Protein AF-A0AB37IP91-F1 (afdb_monomer)

Nearest PDB structures (foldseek):
  8x84-assembly1_A  TM=5.557E-01  e=7.782E+00  Drosophila melanogaster
  1hbx-assembly1_A  TM=3.427E-01  e=6.740E+00  Homo sapiens
  7wvy-assembly1_R  TM=3.727E-01 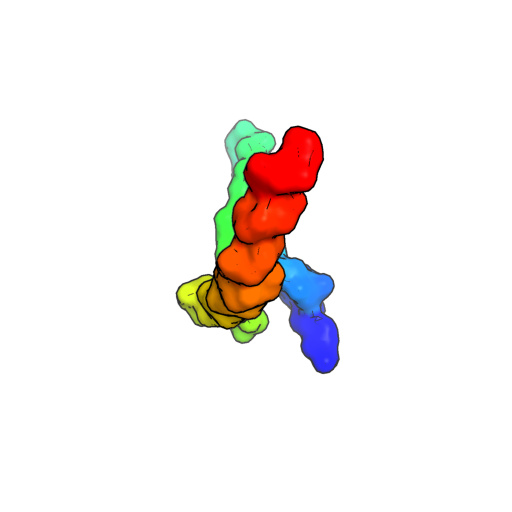 e=7.242E+00  Homo sapiens
  7sej-assembly2_A  TM=3.335E-01  e=6.740E+00  human metapneumovirus
  6ous-assembly1_F  TM=3.510E-01  e=7.782E+00  Human respiratory syncytial virus A2

Structure (mmCIF, N/CA/C/O backbone):
data_AF-A0AB37IP91-F1
#
_entry.id   AF-A0AB37IP91-F1
#
loop_
_atom_site.group_PDB
_atom_site.id
_atom_site.type_symbol
_atom_site.label_atom_id
_atom_site.label_alt_id
_atom_site.label_comp_id
_atom_site.label_asym_id
_atom_site.label_entity_id
_atom_site.label_seq_id
_atom_site.pdbx_PDB_ins_code
_atom_site.Cartn_x
_atom_site.Cartn_y
_atom_site.Cartn_z
_atom_site.occupancy
_atom_site.B_iso_or_equiv
_atom_site.auth_seq_id
_atom_site.auth_comp_id
_atom_site.auth_asym_id
_atom_site.auth_atom_id
_atom_site.pdbx_PDB_model_num
ATOM 1 N N . MET A 1 1 ? 2.060 -13.135 11.749 1.00 53.94 1 MET A N 1
ATOM 2 C CA . MET A 1 1 ? 3.001 -13.613 10.714 1.00 53.94 1 MET A CA 1
ATOM 3 C C . MET A 1 1 ? 3.103 -12.528 9.658 1.00 53.94 1 MET A C 1
ATOM 5 O O . MET A 1 1 ? 2.076 -12.156 9.102 1.00 53.94 1 MET A O 1
ATOM 9 N N . THR A 1 2 ? 4.297 -11.964 9.480 1.00 70.25 2 THR A N 1
ATOM 10 C CA . THR A 1 2 ? 4.603 -10.862 8.556 1.00 70.25 2 THR A CA 1
ATOM 11 C C . THR A 1 2 ? 4.301 -11.292 7.123 1.00 70.25 2 THR A C 1
ATOM 13 O O . THR A 1 2 ? 4.743 -12.358 6.691 1.00 70.25 2 THR A O 1
ATOM 16 N N . CYS A 1 3 ? 3.540 -10.503 6.367 1.00 78.88 3 CYS A N 1
ATOM 17 C CA . CYS A 1 3 ? 3.307 -10.822 4.958 1.00 78.88 3 CYS A CA 1
ATOM 18 C C . CYS A 1 3 ? 4.608 -10.650 4.161 1.00 78.88 3 CYS A C 1
ATOM 20 O O . CYS A 1 3 ? 5.104 -9.537 4.041 1.00 78.88 3 CYS A O 1
ATOM 22 N N . LEU A 1 4 ? 5.110 -11.727 3.551 1.00 81.62 4 LEU A N 1
ATOM 23 C CA . LEU A 1 4 ? 6.366 -11.743 2.780 1.00 81.62 4 LEU A CA 1
ATOM 24 C C . LEU A 1 4 ? 6.359 -10.829 1.542 1.00 81.62 4 LEU A C 1
ATOM 26 O O . LEU A 1 4 ? 7.405 -10.516 0.991 1.00 81.62 4 LEU A O 1
ATOM 30 N N . ARG A 1 5 ? 5.172 -10.418 1.083 1.00 81.31 5 ARG A N 1
ATOM 31 C CA . ARG A 1 5 ? 4.995 -9.601 -0.126 1.00 81.31 5 ARG A CA 1
ATOM 32 C C . ARG A 1 5 ? 4.990 -8.103 0.168 1.00 81.31 5 ARG A C 1
ATOM 34 O O . ARG A 1 5 ? 5.390 -7.324 -0.683 1.00 81.31 5 ARG A O 1
ATOM 41 N N . CYS A 1 6 ? 4.484 -7.724 1.343 1.00 80.69 6 CYS A N 1
ATOM 42 C CA . CYS A 1 6 ? 4.393 -6.338 1.802 1.00 80.69 6 CYS A CA 1
ATOM 43 C C . CYS A 1 6 ? 5.364 -6.036 2.957 1.00 80.69 6 CYS A C 1
ATOM 45 O O . CYS A 1 6 ? 5.430 -4.902 3.382 1.00 80.69 6 CYS A O 1
ATOM 47 N N . ASN A 1 7 ? 6.086 -7.026 3.500 1.00 81.31 7 ASN A N 1
ATOM 48 C CA . ASN A 1 7 ? 6.870 -6.919 4.744 1.00 81.31 7 ASN A CA 1
ATOM 49 C C . ASN A 1 7 ? 6.088 -6.278 5.910 1.00 81.31 7 ASN A C 1
ATOM 51 O O . ASN A 1 7 ? 6.633 -5.567 6.744 1.00 81.31 7 ASN A O 1
ATOM 55 N N . ASP A 1 8 ? 4.783 -6.561 5.959 1.00 76.62 8 ASP A N 1
ATOM 56 C CA . ASP A 1 8 ? 3.779 -5.928 6.831 1.00 76.62 8 ASP A CA 1
ATOM 57 C C . ASP A 1 8 ? 3.501 -4.434 6.600 1.00 76.62 8 ASP A C 1
ATOM 59 O O . ASP A 1 8 ? 2.643 -3.860 7.274 1.00 76.62 8 ASP A O 1
ATOM 63 N N . GLU A 1 9 ? 4.119 -3.825 5.593 1.00 79.81 9 GLU A N 1
ATOM 64 C CA . GLU A 1 9 ? 3.759 -2.495 5.121 1.00 79.81 9 GLU A CA 1
ATOM 65 C C . GLU A 1 9 ? 2.342 -2.484 4.528 1.00 79.81 9 GLU A C 1
ATOM 67 O O . GLU A 1 9 ? 1.820 -3.474 4.002 1.00 79.81 9 GLU A O 1
ATOM 72 N N . THR A 1 10 ? 1.678 -1.333 4.620 1.00 76.81 10 THR A N 1
ATOM 73 C CA . THR A 1 10 ? 0.298 -1.168 4.142 1.00 76.81 10 THR A CA 1
ATOM 74 C C . THR A 1 10 ? 0.219 -1.165 2.609 1.00 76.81 10 THR A C 1
ATOM 76 O O . THR A 1 10 ? -0.805 -1.550 2.034 1.00 76.81 10 THR A O 1
ATOM 79 N N . VAL A 1 11 ? 1.296 -0.751 1.941 1.00 83.44 11 VAL A N 1
ATOM 80 C CA . VAL A 1 11 ? 1.415 -0.615 0.483 1.00 83.44 11 VAL A CA 1
ATOM 81 C C . VAL A 1 11 ? 2.744 -1.196 0.007 1.00 83.44 11 VAL A C 1
ATOM 83 O O . VAL A 1 11 ? 3.690 -1.293 0.780 1.00 83.44 11 VAL A O 1
ATOM 86 N N . ILE A 1 12 ? 2.805 -1.586 -1.262 1.00 87.81 12 ILE A N 1
ATOM 87 C CA . ILE A 1 12 ? 4.016 -2.040 -1.943 1.00 87.81 12 ILE A CA 1
ATOM 88 C C . ILE A 1 12 ? 4.493 -0.898 -2.833 1.00 87.81 12 ILE A C 1
ATOM 90 O O . ILE A 1 12 ? 3.737 -0.421 -3.679 1.00 87.81 12 ILE A O 1
ATOM 94 N N . TRP A 1 13 ? 5.743 -0.480 -2.654 1.00 87.00 13 TRP A N 1
ATOM 95 C CA . TRP A 1 13 ? 6.381 0.536 -3.485 1.00 87.00 13 TRP A CA 1
ATOM 96 C C . TRP A 1 13 ? 7.108 -0.099 -4.662 1.00 87.00 13 TRP A C 1
ATOM 98 O O . TRP A 1 13 ? 7.822 -1.090 -4.505 1.00 87.00 13 TRP A O 1
ATOM 108 N N . TYR A 1 14 ? 6.970 0.497 -5.840 1.00 89.06 14 TYR A N 1
ATOM 109 C CA . TYR A 1 14 ? 7.735 0.102 -7.016 1.00 89.06 14 TYR A CA 1
ATOM 110 C C . TYR A 1 14 ? 8.060 1.310 -7.892 1.00 89.06 14 TYR A C 1
ATOM 112 O O . TYR A 1 14 ? 7.399 2.349 -7.848 1.00 89.06 14 TYR A O 1
ATOM 120 N N . LYS A 1 15 ? 9.127 1.174 -8.681 1.00 93.12 15 LYS A N 1
ATOM 121 C CA . LYS A 1 15 ? 9.501 2.157 -9.695 1.00 93.12 15 LYS A CA 1
ATOM 122 C C . LYS A 1 15 ? 8.928 1.725 -11.033 1.00 93.12 15 LYS A C 1
ATOM 124 O O . LYS A 1 15 ? 9.125 0.590 -11.461 1.00 93.12 15 LYS A O 1
ATOM 129 N N . THR A 1 16 ? 8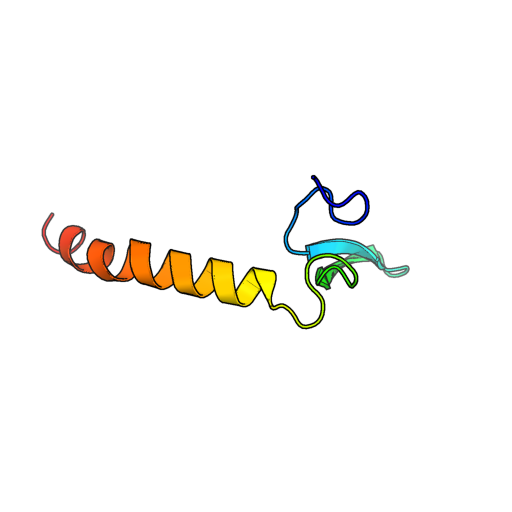.218 2.632 -11.685 1.00 90.62 16 THR A N 1
ATOM 130 C CA . THR A 1 16 ? 7.777 2.433 -13.067 1.00 90.62 16 THR A CA 1
ATOM 131 C C . THR A 1 16 ? 8.968 2.487 -14.020 1.00 90.62 16 THR A C 1
ATOM 133 O O . THR A 1 16 ? 10.011 3.060 -13.699 1.00 90.62 16 THR A O 1
ATOM 136 N N .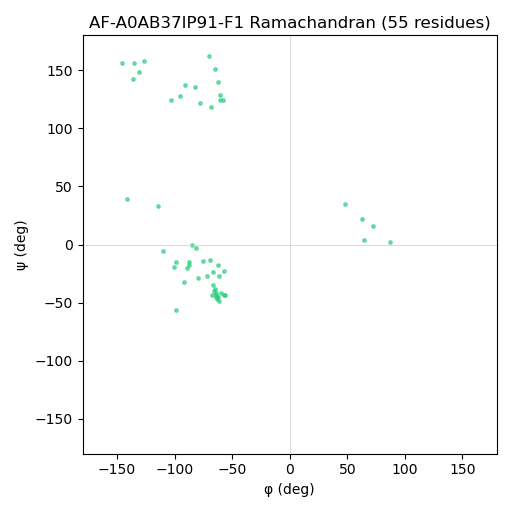 SER A 1 17 ? 8.794 1.963 -15.234 1.00 90.94 17 SER A N 1
ATOM 137 C CA . SER A 1 17 ? 9.785 2.045 -16.319 1.00 90.94 17 SER A CA 1
ATOM 138 C C . SER A 1 17 ? 10.168 3.486 -16.677 1.00 90.94 17 SER A C 1
ATOM 140 O O . SER A 1 17 ? 11.237 3.728 -17.221 1.00 90.94 17 SER A O 1
ATOM 142 N N . LEU A 1 18 ? 9.297 4.444 -16.352 1.00 91.75 18 LEU A N 1
ATOM 143 C CA . LEU A 1 18 ? 9.500 5.877 -16.548 1.00 91.75 18 LEU A CA 1
ATOM 144 C C . LEU A 1 18 ? 10.277 6.533 -15.387 1.00 91.75 18 LEU A C 1
ATOM 146 O O . LEU A 1 18 ? 10.480 7.742 -15.396 1.00 91.75 18 LEU A O 1
ATOM 150 N N . GLY A 1 19 ? 10.664 5.769 -14.359 1.00 92.44 19 GLY A N 1
ATOM 151 C CA . GLY A 1 19 ? 11.412 6.253 -13.193 1.00 92.44 19 GLY A CA 1
ATOM 152 C C . GLY A 1 19 ? 10.561 6.817 -12.049 1.00 92.44 19 GLY A C 1
ATOM 153 O O . GLY A 1 19 ? 11.112 7.255 -11.042 1.00 92.44 19 GLY A O 1
ATOM 154 N N . TRP A 1 20 ? 9.232 6.783 -12.161 1.00 92.06 20 TRP A N 1
ATOM 155 C CA . TRP A 1 20 ? 8.322 7.327 -11.148 1.00 92.06 20 TRP A CA 1
ATOM 156 C C . TRP A 1 20 ? 8.117 6.316 -10.029 1.00 92.06 20 TRP A C 1
ATOM 158 O O . TRP A 1 20 ? 7.876 5.136 -10.303 1.00 92.06 20 TRP A O 1
ATOM 168 N N . SER A 1 21 ? 8.162 6.786 -8.784 1.00 92.38 21 SER A N 1
ATOM 169 C CA . SER A 1 21 ? 7.781 5.993 -7.617 1.00 92.38 21 SER A CA 1
ATOM 170 C C . SER A 1 21 ? 6.262 5.945 -7.505 1.00 92.38 21 SER A C 1
ATOM 172 O O . SER A 1 21 ? 5.608 6.980 -7.394 1.00 92.38 21 SER A O 1
ATOM 174 N N . THR A 1 22 ? 5.71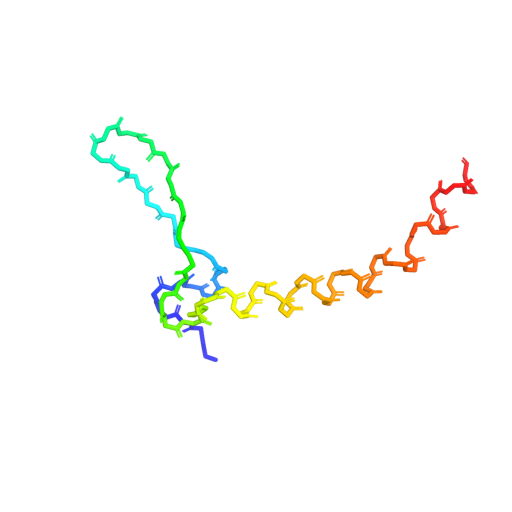1 4.741 -7.513 1.00 89.75 22 THR A N 1
ATOM 175 C CA . THR A 1 22 ? 4.282 4.466 -7.340 1.00 89.75 22 THR A CA 1
ATOM 176 C C . THR A 1 22 ? 4.099 3.459 -6.211 1.00 89.75 22 THR A C 1
ATOM 178 O O . THR A 1 22 ? 5.033 2.734 -5.848 1.00 89.75 22 THR A O 1
ATOM 181 N N . CYS A 1 23 ? 2.906 3.431 -5.627 1.00 88.50 23 CYS A N 1
ATOM 182 C CA . CYS A 1 23 ? 2.553 2.479 -4.591 1.00 88.50 23 CYS A CA 1
ATOM 183 C C . CYS A 1 23 ? 1.159 1.901 -4.820 1.00 88.50 23 CYS A C 1
ATOM 185 O O . CYS A 1 23 ? 0.237 2.599 -5.235 1.00 88.50 23 CYS A O 1
ATOM 187 N N . GLU A 1 24 ? 1.009 0.615 -4.516 1.00 85.88 24 GLU A N 1
ATOM 188 C CA . GLU A 1 24 ? -0.279 -0.074 -4.573 1.00 85.88 24 GLU A CA 1
ATOM 189 C C . GLU A 1 24 ? -0.533 -0.867 -3.288 1.00 85.88 24 GLU A C 1
ATOM 191 O O . GLU A 1 24 ? 0.409 -1.345 -2.647 1.00 85.88 24 GLU A O 1
ATOM 196 N N . PRO A 1 25 ? -1.798 -1.023 -2.863 1.00 85.50 25 PRO A N 1
ATOM 197 C CA . PRO A 1 25 ? -2.118 -1.836 -1.702 1.00 85.50 25 PRO A CA 1
ATOM 198 C C . PRO A 1 25 ? -1.714 -3.290 -1.950 1.00 85.50 25 PRO A C 1
ATOM 200 O O . PRO A 1 25 ? -1.913 -3.839 -3.033 1.00 85.50 25 PRO A O 1
ATOM 203 N N . CYS A 1 26 ? -1.169 -3.948 -0.927 1.00 85.19 26 CYS A N 1
ATOM 204 C CA . CYS A 1 26 ? -0.765 -5.338 -1.079 1.00 85.19 26 CYS A CA 1
ATOM 205 C C . CYS A 1 26 ? -1.968 -6.227 -1.447 1.00 85.19 26 CYS A C 1
ATOM 207 O O . CYS A 1 26 ? -2.910 -6.322 -0.656 1.00 85.19 26 CYS A O 1
ATOM 209 N N . PRO A 1 27 ? -1.921 -6.981 -2.558 1.00 82.69 27 PRO A N 1
ATOM 210 C CA . PRO A 1 27 ? -3.053 -7.794 -3.003 1.00 82.69 27 PRO A CA 1
ATOM 211 C C . PRO A 1 27 ? -3.341 -9.001 -2.094 1.00 82.69 27 PRO A C 1
ATOM 213 O O . PRO A 1 27 ? -4.398 -9.615 -2.211 1.00 82.69 27 PRO A O 1
ATOM 216 N N . VAL A 1 28 ? -2.410 -9.346 -1.194 1.00 82.50 28 VAL A N 1
ATOM 217 C CA . VAL A 1 28 ? -2.524 -10.477 -0.257 1.00 82.50 28 VAL A CA 1
ATOM 218 C C . VAL A 1 28 ? -2.972 -9.996 1.123 1.00 82.50 28 VAL A C 1
ATOM 220 O O . VAL A 1 28 ? -3.985 -10.452 1.640 1.00 82.50 28 VAL A O 1
ATOM 223 N N . CYS A 1 29 ? -2.213 -9.064 1.714 1.00 80.69 29 CYS A N 1
ATOM 224 C CA . CYS A 1 29 ? -2.393 -8.613 3.098 1.00 80.69 29 CYS A CA 1
ATOM 225 C C . CYS A 1 29 ? -3.373 -7.429 3.221 1.00 80.69 29 CYS A C 1
ATOM 227 O O . CYS A 1 29 ? -3.900 -7.176 4.302 1.00 80.69 29 CYS A O 1
ATOM 229 N N . ASN A 1 30 ? -3.616 -6.699 2.127 1.00 81.12 30 ASN A N 1
ATOM 230 C CA . ASN A 1 30 ? -4.388 -5.457 2.106 1.00 81.12 30 ASN A CA 1
ATOM 231 C C . ASN A 1 30 ? -5.277 -5.352 0.848 1.00 81.12 30 ASN A C 1
ATOM 233 O O . ASN A 1 30 ? -5.400 -4.285 0.244 1.00 81.12 30 ASN A O 1
ATOM 237 N N . ARG A 1 31 ? -5.891 -6.467 0.424 1.00 72.69 31 ARG A N 1
ATOM 238 C CA . ARG A 1 31 ? -6.787 -6.490 -0.743 1.00 72.69 31 ARG A CA 1
ATOM 239 C C . ARG A 1 31 ? -7.933 -5.491 -0.517 1.00 72.69 31 ARG A C 1
ATOM 241 O O . ARG A 1 31 ? -8.600 -5.549 0.514 1.00 72.69 31 ARG A O 1
ATOM 248 N N . ASN A 1 32 ? -8.115 -4.553 -1.449 1.00 72.19 32 ASN A N 1
ATOM 249 C CA . ASN A 1 32 ? -9.043 -3.410 -1.368 1.00 72.19 32 ASN A CA 1
ATOM 250 C C . ASN A 1 32 ? -8.765 -2.390 -0.244 1.00 72.19 32 ASN A C 1
ATOM 252 O O . ASN A 1 32 ? -9.672 -1.672 0.168 1.00 72.19 32 ASN A O 1
ATOM 256 N N . GLY A 1 33 ? -7.541 -2.306 0.285 1.00 72.44 33 GLY A N 1
ATOM 257 C CA . GLY A 1 33 ? -7.209 -1.282 1.282 1.00 72.44 33 GLY A CA 1
ATOM 258 C C . GLY A 1 33 ? -7.831 -1.522 2.664 1.00 72.44 33 GLY A C 1
ATOM 259 O O . GLY A 1 33 ? -7.856 -0.614 3.489 1.00 72.44 33 GLY A O 1
ATOM 260 N N . ARG A 1 34 ? -8.323 -2.733 2.954 1.00 78.94 34 ARG A N 1
ATOM 261 C CA . ARG A 1 34 ? -9.010 -3.048 4.219 1.00 78.94 34 ARG A CA 1
ATOM 262 C C . ARG A 1 34 ? -8.130 -2.813 5.455 1.00 78.94 34 ARG A C 1
ATOM 264 O O . ARG A 1 34 ? -8.587 -2.229 6.430 1.00 78.94 34 ARG A O 1
ATOM 271 N N . LYS A 1 35 ? -6.851 -3.198 5.382 1.00 75.81 35 LYS A N 1
ATOM 272 C CA . LYS A 1 35 ? -5.846 -2.989 6.441 1.00 75.81 35 LYS A CA 1
ATOM 273 C C . LYS A 1 35 ? -5.548 -1.492 6.622 1.00 75.81 35 LYS A C 1
ATOM 275 O O . LYS A 1 35 ? -5.328 -1.035 7.739 1.00 75.81 35 LYS A O 1
ATOM 280 N N . HIS A 1 36 ? -5.581 -0.722 5.529 1.00 75.25 36 HIS A N 1
ATOM 281 C CA . HIS A 1 36 ? -5.456 0.737 5.571 1.00 75.25 36 HIS A CA 1
ATOM 282 C C . HIS A 1 36 ? -6.671 1.395 6.241 1.00 75.25 36 HIS A C 1
ATOM 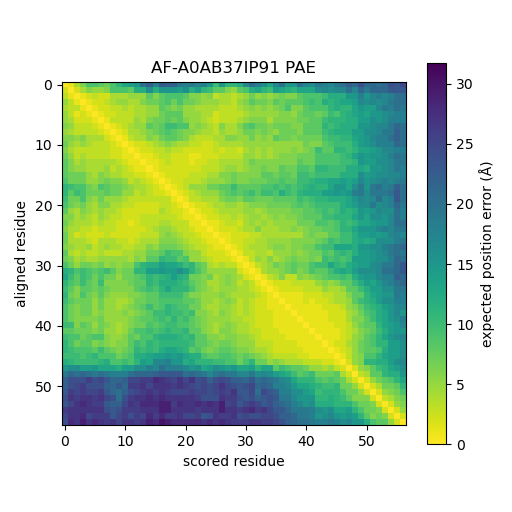284 O O . HIS A 1 36 ? -6.494 2.278 7.074 1.00 75.25 36 HIS A O 1
ATOM 290 N N . ASP A 1 37 ? -7.890 0.956 5.922 1.00 80.69 37 ASP A N 1
ATOM 291 C CA . ASP A 1 37 ? -9.120 1.501 6.508 1.00 80.69 37 ASP A CA 1
ATOM 292 C C . ASP A 1 37 ? -9.208 1.243 8.022 1.00 80.69 37 ASP A C 1
ATOM 294 O O . ASP A 1 37 ? -9.536 2.150 8.788 1.00 80.69 37 ASP A O 1
ATOM 298 N N . GLU A 1 38 ? -8.830 0.044 8.478 1.00 83.50 38 GLU A N 1
ATOM 299 C CA . GLU A 1 38 ? -8.743 -0.263 9.912 1.00 83.50 38 GLU A CA 1
ATOM 300 C C . GLU A 1 38 ? -7.695 0.604 10.617 1.00 83.50 38 GLU A C 1
ATOM 302 O O . GLU A 1 38 ? -8.011 1.252 11.618 1.00 83.50 38 GLU A O 1
ATOM 307 N N . ARG A 1 39 ? -6.489 0.721 10.043 1.00 81.25 39 ARG A N 1
ATOM 308 C CA . ARG A 1 39 ? -5.434 1.608 10.559 1.00 81.25 39 ARG A CA 1
ATOM 309 C C . ARG A 1 39 ? -5.921 3.056 10.631 1.00 81.25 39 ARG A C 1
ATOM 311 O O . ARG A 1 39 ? -5.689 3.735 11.628 1.00 81.25 39 ARG A O 1
ATOM 318 N N . LEU A 1 40 ? -6.620 3.535 9.602 1.00 82.62 40 LEU A N 1
ATOM 319 C CA . LEU A 1 40 ? -7.164 4.889 9.548 1.00 82.62 40 LEU A CA 1
ATOM 320 C C . LEU A 1 40 ? -8.251 5.105 10.608 1.00 82.62 40 LEU A C 1
ATOM 322 O O . LEU A 1 40 ? -8.278 6.160 11.240 1.00 82.62 40 LEU A O 1
ATOM 326 N N . LYS A 1 41 ? -9.123 4.120 10.844 1.00 85.50 41 LYS A N 1
ATOM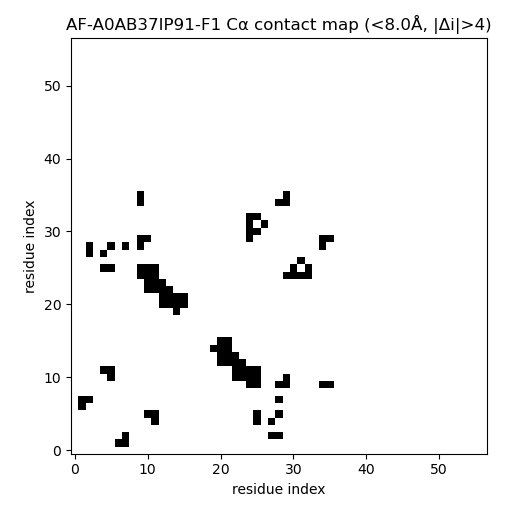 327 C CA . LYS A 1 41 ? -10.124 4.154 11.923 1.00 85.50 41 LYS A CA 1
ATOM 328 C C . LYS A 1 41 ? -9.472 4.179 13.302 1.00 85.50 41 LYS A C 1
ATOM 330 O O . LYS A 1 41 ? -9.895 4.963 14.149 1.00 85.50 41 LYS A O 1
ATOM 335 N N . GLU A 1 42 ? -8.441 3.371 13.528 1.00 85.06 42 GLU A N 1
ATOM 336 C CA . GLU A 1 42 ? -7.671 3.393 14.774 1.00 85.06 42 GLU A CA 1
ATOM 337 C C . GLU A 1 42 ? -6.980 4.740 14.995 1.00 85.06 42 GLU A C 1
ATOM 339 O O . GLU A 1 42 ? -7.043 5.284 16.095 1.00 85.06 42 GLU A O 1
ATOM 344 N N . LEU A 1 43 ? -6.351 5.296 13.956 1.00 82.62 43 LEU A N 1
ATOM 345 C CA . LEU A 1 43 ? -5.728 6.617 14.010 1.00 82.62 43 LEU A CA 1
ATOM 346 C C . LEU A 1 43 ? -6.778 7.692 14.302 1.00 82.62 43 LEU A C 1
ATOM 348 O O . LEU A 1 43 ? -6.605 8.463 15.238 1.00 82.62 43 LEU A O 1
ATOM 352 N N . LYS A 1 44 ? -7.910 7.699 13.592 1.00 82.88 44 LYS A N 1
ATOM 353 C CA . LYS A 1 44 ? -9.016 8.625 13.872 1.00 82.88 44 LYS A CA 1
ATOM 354 C C . LYS A 1 44 ? -9.492 8.515 15.317 1.00 82.88 44 LYS A C 1
ATOM 356 O O . LYS A 1 44 ? -9.662 9.542 15.949 1.00 82.88 44 LYS A O 1
ATOM 361 N N . ARG A 1 45 ? -9.647 7.311 15.874 1.00 83.56 45 ARG A N 1
ATOM 362 C CA . ARG A 1 45 ? -10.006 7.137 17.295 1.00 83.56 45 ARG A CA 1
ATOM 363 C C . ARG A 1 45 ? -8.929 7.673 18.239 1.00 83.56 45 ARG A C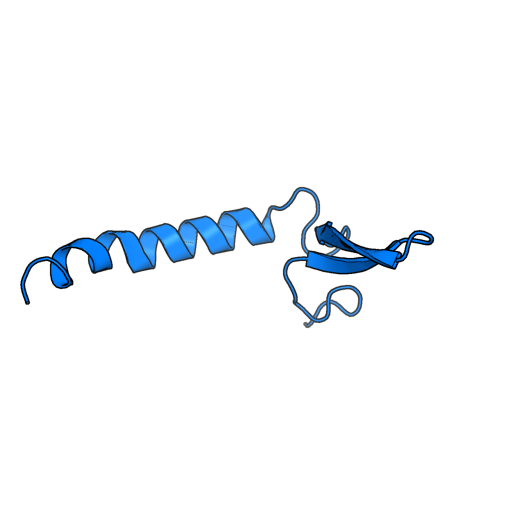 1
ATOM 365 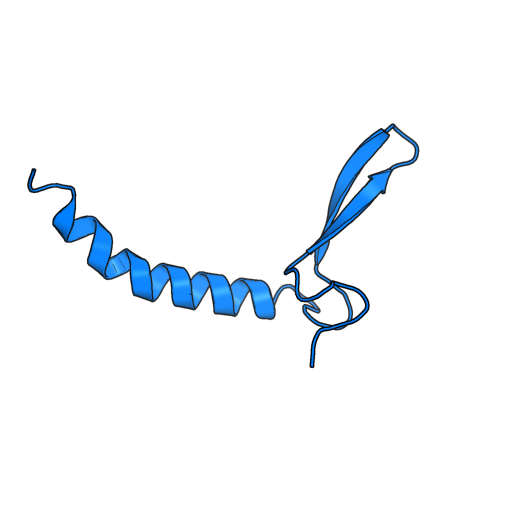O O . ARG A 1 45 ? -9.256 8.380 19.178 1.00 83.56 45 ARG A O 1
ATOM 372 N N . LYS A 1 46 ? -7.653 7.372 17.979 1.00 79.69 46 LYS A N 1
ATOM 373 C CA . LYS A 1 46 ? -6.524 7.822 18.813 1.00 79.69 46 LYS A CA 1
ATOM 374 C C . LYS A 1 46 ? -6.344 9.341 18.793 1.00 79.69 46 LYS A C 1
ATOM 376 O O . LYS A 1 46 ? -6.015 9.924 19.820 1.00 79.69 46 LYS A O 1
ATOM 381 N N . TYR A 1 47 ? -6.543 9.968 17.637 1.00 75.38 47 TYR A N 1
ATOM 382 C CA . TYR A 1 47 ? -6.284 11.393 17.436 1.00 75.38 47 TYR A CA 1
ATOM 383 C C . TYR A 1 47 ? -7.540 12.274 17.523 1.00 75.38 47 TYR A C 1
ATOM 385 O O . TYR A 1 47 ? -7.395 13.471 17.745 1.00 75.38 47 TYR A O 1
ATOM 393 N N . ALA A 1 48 ? -8.758 11.721 17.468 1.00 67.56 48 ALA A N 1
ATOM 394 C CA . ALA A 1 48 ? -9.991 12.476 17.728 1.00 67.56 48 ALA A CA 1
ATOM 395 C C . ALA A 1 48 ? -10.051 13.055 19.155 1.00 67.56 48 ALA A C 1
ATOM 397 O O . ALA A 1 48 ? -10.659 14.102 19.367 1.00 67.56 48 ALA A O 1
ATOM 398 N N . ASP A 1 49 ? -9.382 12.422 20.124 1.00 58.62 49 ASP A N 1
ATOM 399 C CA . ASP A 1 49 ? -9.220 12.953 21.485 1.00 58.62 49 ASP A CA 1
ATOM 400 C C . ASP A 1 49 ? -7.993 13.877 21.645 1.00 58.62 49 ASP A C 1
ATOM 402 O O . ASP A 1 49 ? -7.892 14.622 22.624 1.00 58.62 49 ASP A O 1
ATOM 406 N N . GLY A 1 50 ? -7.056 13.859 20.688 1.00 54.47 50 GLY A N 1
ATOM 407 C CA . GLY A 1 50 ? -5.806 14.628 20.724 1.00 54.47 50 GLY A CA 1
ATOM 408 C C . GLY A 1 50 ? -5.957 16.098 20.323 1.00 54.47 50 GLY A C 1
ATOM 409 O O . GLY A 1 50 ? -5.244 16.952 20.854 1.00 54.47 50 GLY A O 1
ATOM 410 N N . ASP A 1 51 ? -6.931 16.412 19.466 1.00 51.59 51 ASP A N 1
ATOM 411 C CA . ASP A 1 51 ? -7.165 17.774 18.960 1.00 51.59 51 ASP A CA 1
ATOM 412 C C . ASP A 1 51 ? -7.636 18.750 20.060 1.00 51.59 51 ASP A C 1
ATOM 414 O O . ASP A 1 51 ? -7.375 19.951 20.016 1.00 51.59 51 ASP A O 1
ATOM 418 N N . LYS A 1 52 ? -8.233 18.240 21.148 1.00 51.69 52 LYS A N 1
ATOM 419 C CA . LYS A 1 52 ? -8.659 19.074 22.290 1.00 51.69 52 LYS A CA 1
ATOM 420 C C . LYS A 1 52 ? -7.506 19.543 23.188 1.00 51.69 52 LYS A C 1
ATOM 422 O O . LYS A 1 52 ? -7.724 20.415 24.029 1.00 51.69 52 LYS A O 1
ATOM 427 N N . LYS A 1 53 ? -6.301 18.969 23.068 1.00 48.72 53 LYS A N 1
ATOM 428 C CA . LYS A 1 53 ? -5.159 19.295 23.949 1.00 48.72 53 LYS A CA 1
ATOM 429 C C . LYS A 1 53 ? -4.143 20.260 23.336 1.00 48.72 53 LYS A C 1
ATOM 431 O O . LYS A 1 53 ? -3.410 20.878 24.103 1.00 48.72 53 LYS A O 1
ATOM 436 N N . GLN A 1 54 ? -4.102 20.432 22.012 1.00 50.50 54 GLN A N 1
ATOM 437 C CA . GLN A 1 54 ? -3.161 21.369 21.373 1.00 50.50 54 GLN A CA 1
ATOM 438 C C . GLN A 1 54 ? -3.676 22.813 21.261 1.00 50.50 54 GLN A C 1
ATOM 440 O O . GLN A 1 54 ? -2.861 23.717 21.150 1.00 50.50 54 GLN A O 1
ATOM 445 N N . ILE A 1 55 ? -4.986 23.059 21.384 1.00 50.44 55 ILE A N 1
ATOM 446 C CA . ILE A 1 55 ? -5.574 24.420 21.353 1.00 50.44 55 ILE A CA 1
ATOM 447 C C . ILE A 1 55 ? -5.472 25.139 22.724 1.00 50.44 55 ILE A C 1
ATOM 449 O O . ILE A 1 55 ? -5.866 26.291 22.869 1.00 50.44 55 ILE A O 1
ATOM 453 N N . ARG A 1 56 ? -4.941 24.476 23.764 1.00 48.09 56 ARG A N 1
ATOM 454 C CA . ARG A 1 56 ? -4.802 25.026 25.132 1.00 48.09 56 ARG A CA 1
ATOM 455 C C . ARG A 1 56 ? -3.345 25.218 25.577 1.00 48.09 56 ARG A C 1
ATOM 457 O O . ARG A 1 56 ? -3.050 25.023 26.757 1.00 48.09 56 ARG A O 1
ATOM 464 N N . LYS A 1 57 ? -2.433 25.542 24.663 1.00 41.09 57 LYS A N 1
ATOM 465 C CA . LYS A 1 57 ? -1.068 25.933 25.028 1.00 41.09 57 LYS A CA 1
ATOM 466 C C . LYS A 1 57 ? -0.715 27.293 24.461 1.00 41.09 57 LYS A C 1
ATOM 468 O O . LYS A 1 57 ? -1.073 27.527 23.290 1.00 41.09 57 LYS A O 1
#

Organism: Enterococcus hirae (NCBI:txid1354)

Secondary structure (DSSP, 8-state):
---TTTTT-SEEEEE-TTS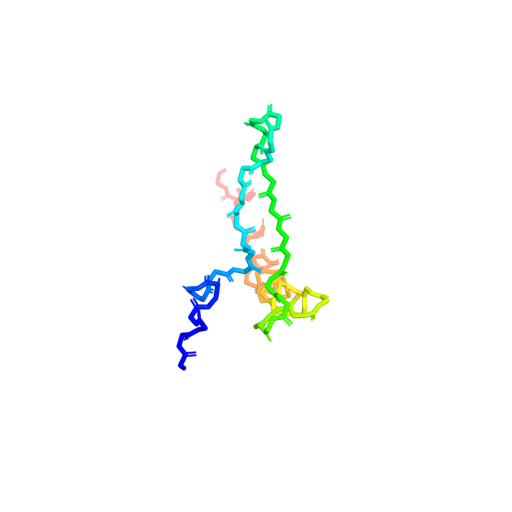-EEEEE-TTTSGGGHHHHHHHHHHHHHHHTTHHHHTT-

pLDDT: mean 76.96, std 13.39, range [41.09, 93.12]

Sequence (57 aa):
MTCLRCNDETVIWYKTSLGWSTCEPCPVCNRNGRKHDERLKELKRKYADGDKKQIRK

Solvent-accessible surface area (backbone atoms only — not comparable to full-atom values): 3548 Å² total; per-residue (Å²): 133,75,41,87,86,33,74,65,45,68,46,37,77,47,69,45,99,86,69,46,82,47,72,44,56,27,77,82,83,13,52,92,41,52,55,50,52,51,51,50,51,50,48,49,61,66,46,67,69,48,63,74,62,67,81,74,116

Radius of gyration: 16.02 Å; Cα contacts (8 Å, |Δi|>4): 50; chains: 1; bounding box: 22×40×42 Å

Mean predicted aligned error: 9.43 Å

Foldseek 3Di:
DQDPQCSVPQWDWDADPVRDIDIDGDCPPQNVNPVVVVVVVVVCVVCVVVVVPPVPD